Protein AF-A0A7R6VMR0-F1 (afdb_monomer)

Structure (mmCIF, N/CA/C/O backbone):
data_AF-A0A7R6VMR0-F1
#
_entry.id   AF-A0A7R6VMR0-F1
#
loop_
_atom_site.group_PDB
_atom_site.id
_atom_site.type_symbol
_atom_site.label_atom_id
_atom_site.label_alt_id
_atom_site.label_comp_id
_atom_site.label_asym_id
_atom_site.label_entity_id
_atom_site.label_seq_id
_atom_site.pdbx_PDB_ins_code
_atom_site.Cartn_x
_atom_site.Cartn_y
_atom_site.Cartn_z
_atom_site.occupancy
_atom_site.B_iso_or_equiv
_atom_site.auth_seq_id
_atom_site.auth_comp_id
_atom_site.auth_asym_id
_atom_site.auth_atom_id
_atom_site.pdbx_PDB_model_num
ATOM 1 N N . MET A 1 1 ? -1.806 4.003 -13.461 1.00 83.12 1 MET A N 1
ATOM 2 C CA . MET A 1 1 ? -1.159 3.941 -12.135 1.00 83.12 1 MET A CA 1
ATOM 3 C C . MET A 1 1 ? 0.341 3.796 -12.331 1.00 83.12 1 MET A C 1
ATOM 5 O O . MET A 1 1 ? 0.721 2.999 -13.184 1.00 83.12 1 MET A O 1
ATOM 9 N N . ASP A 1 2 ? 1.165 4.577 -11.629 1.00 92.94 2 ASP A N 1
ATOM 10 C CA . ASP A 1 2 ? 2.629 4.469 -11.704 1.00 92.94 2 ASP A CA 1
ATOM 11 C C . ASP A 1 2 ? 3.139 3.175 -11.045 1.00 92.94 2 ASP A C 1
ATOM 13 O O . ASP A 1 2 ? 2.412 2.506 -10.304 1.00 92.94 2 ASP A O 1
ATOM 17 N N . ILE A 1 3 ? 4.392 2.811 -11.332 1.00 94.75 3 ILE A N 1
ATOM 18 C CA . ILE A 1 3 ? 4.965 1.534 -10.895 1.00 94.75 3 ILE A CA 1
ATOM 19 C C . ILE A 1 3 ? 5.089 1.427 -9.371 1.00 94.75 3 ILE A C 1
ATOM 21 O O . ILE A 1 3 ? 4.795 0.370 -8.820 1.00 94.75 3 ILE A O 1
ATOM 25 N N . ASN A 1 4 ? 5.421 2.513 -8.671 1.00 96.62 4 ASN A N 1
ATOM 26 C CA . ASN A 1 4 ? 5.581 2.489 -7.218 1.00 96.62 4 ASN A CA 1
ATOM 27 C C . ASN A 1 4 ? 4.235 2.266 -6.529 1.00 96.62 4 ASN A C 1
ATOM 29 O O . ASN A 1 4 ? 4.138 1.465 -5.598 1.00 96.62 4 ASN A O 1
ATOM 33 N N . LYS A 1 5 ? 3.172 2.905 -7.027 1.00 97.38 5 LYS A N 1
ATOM 34 C CA . LYS A 1 5 ? 1.811 2.670 -6.535 1.00 97.38 5 LYS A CA 1
ATOM 35 C C . LYS A 1 5 ? 1.321 1.246 -6.837 1.00 97.38 5 LYS A C 1
ATOM 37 O O . LYS A 1 5 ? 0.679 0.640 -5.979 1.00 97.38 5 LYS A O 1
ATOM 42 N N . LYS A 1 6 ? 1.669 0.678 -8.004 1.00 97.56 6 LYS A N 1
ATOM 43 C CA . LYS A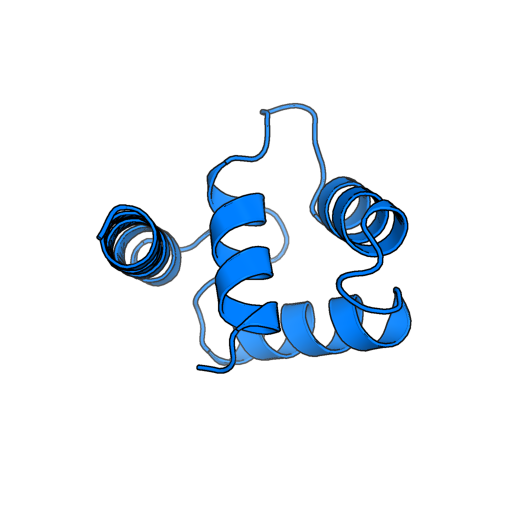 1 6 ? 1.397 -0.738 -8.340 1.00 97.56 6 LYS A CA 1
ATOM 44 C C . LYS A 1 6 ? 2.072 -1.698 -7.372 1.00 97.56 6 LYS A C 1
ATOM 46 O O . LYS A 1 6 ? 1.405 -2.571 -6.822 1.00 97.56 6 LYS A O 1
ATOM 51 N N . VAL A 1 7 ? 3.367 -1.509 -7.131 1.00 97.38 7 VAL A N 1
ATOM 52 C CA . VAL A 1 7 ? 4.129 -2.350 -6.203 1.00 97.38 7 VAL A CA 1
ATOM 53 C C . VAL A 1 7 ? 3.590 -2.215 -4.779 1.00 97.38 7 VAL A C 1
ATOM 55 O O . VAL A 1 7 ? 3.405 -3.231 -4.115 1.00 97.38 7 VAL A O 1
ATOM 58 N N . LEU A 1 8 ? 3.251 -1.000 -4.330 1.00 97.88 8 LEU A N 1
ATOM 59 C CA . LEU A 1 8 ? 2.638 -0.794 -3.017 1.00 97.88 8 LEU A CA 1
ATOM 60 C C . LEU A 1 8 ? 1.312 -1.552 -2.884 1.00 97.88 8 LEU A C 1
ATOM 62 O O . LEU A 1 8 ? 1.146 -2.310 -1.934 1.00 97.88 8 LEU A O 1
ATOM 66 N N . LEU A 1 9 ? 0.380 -1.388 -3.829 1.00 98.00 9 LEU A N 1
ATOM 67 C CA . LEU A 1 9 ? -0.918 -2.068 -3.770 1.00 98.00 9 LEU A CA 1
ATOM 68 C C . LEU A 1 9 ? -0.761 -3.597 -3.755 1.00 98.00 9 LEU A C 1
ATOM 70 O O . LEU A 1 9 ? -1.432 -4.279 -2.981 1.00 98.00 9 LEU A O 1
ATOM 74 N N . LEU A 1 10 ? 0.159 -4.130 -4.564 1.00 97.25 10 LEU A N 1
ATOM 75 C CA . LEU A 1 10 ? 0.457 -5.559 -4.591 1.00 97.25 10 LEU A CA 1
ATOM 76 C C . LEU A 1 10 ? 1.072 -6.049 -3.271 1.00 97.25 10 LEU A C 1
ATOM 78 O O . LEU A 1 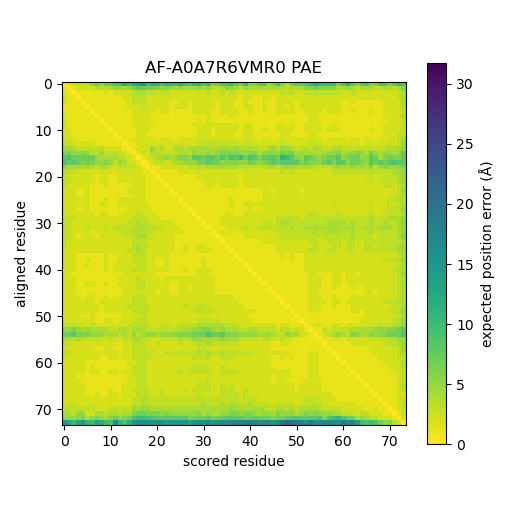10 ? 0.692 -7.109 -2.776 1.00 97.25 10 LEU A O 1
ATOM 82 N N . ALA A 1 11 ? 1.990 -5.283 -2.680 1.00 96.75 11 ALA A N 1
ATOM 83 C CA . ALA A 1 11 ? 2.594 -5.621 -1.394 1.00 96.75 11 ALA A CA 1
ATOM 84 C C . ALA A 1 11 ? 1.549 -5.632 -0.269 1.00 96.75 11 ALA A C 1
ATOM 86 O O . ALA A 1 11 ? 1.511 -6.569 0.523 1.00 96.75 11 ALA A O 1
ATOM 87 N N . LEU A 1 12 ? 0.639 -4.651 -0.249 1.00 97.25 12 LEU A N 1
ATOM 88 C CA . LEU A 1 12 ? -0.477 -4.620 0.700 1.00 97.25 12 LEU A CA 1
ATOM 89 C C . LEU A 1 12 ? -1.412 -5.825 0.516 1.00 97.25 12 LEU A C 1
ATOM 91 O O . LEU A 1 12 ? -1.889 -6.375 1.505 1.00 97.25 12 LEU A O 1
ATOM 95 N N . ALA A 1 13 ? -1.654 -6.267 -0.723 1.00 96.19 13 ALA A N 1
ATOM 96 C CA . ALA A 1 13 ? -2.460 -7.456 -1.007 1.00 96.19 13 ALA A CA 1
ATOM 97 C C . ALA A 1 13 ? -1.801 -8.765 -0.539 1.00 96.19 13 ALA A C 1
ATOM 99 O O . ALA A 1 13 ? -2.503 -9.722 -0.216 1.00 96.19 13 ALA A O 1
ATOM 100 N N . LYS A 1 14 ? -0.463 -8.814 -0.513 1.00 94.75 14 LYS A N 1
ATOM 101 C CA . LYS A 1 14 ? 0.331 -9.983 -0.103 1.00 94.75 14 LYS A CA 1
ATOM 102 C C . LYS A 1 14 ? 0.792 -9.945 1.354 1.00 94.75 14 LYS A C 1
ATOM 104 O O . LYS A 1 14 ? 1.512 -10.854 1.769 1.00 94.75 14 LYS A O 1
ATOM 109 N N . LYS A 1 15 ? 0.392 -8.922 2.114 1.00 93.50 15 LYS A N 1
ATOM 110 C CA . LYS A 1 15 ? 0.764 -8.785 3.522 1.00 93.50 15 LYS A CA 1
ATOM 111 C C . LYS A 1 15 ? 0.332 -10.017 4.321 1.00 93.50 15 LYS A C 1
ATOM 113 O O . LYS A 1 15 ? -0.732 -10.595 4.079 1.00 93.50 15 LYS A O 1
ATOM 118 N N . LYS A 1 16 ? 1.117 -10.379 5.327 1.00 90.00 16 LYS A N 1
ATOM 119 C CA . LYS A 1 16 ? 0.740 -11.380 6.327 1.00 90.00 16 LYS A CA 1
ATOM 120 C C . LYS A 1 16 ? -0.317 -10.811 7.285 1.00 90.00 16 LYS A C 1
ATOM 122 O O . LYS A 1 16 ? -0.602 -9.608 7.302 1.00 90.00 16 LYS A O 1
ATOM 127 N N . GLN A 1 17 ? -0.971 -11.681 8.060 1.00 84.00 17 GLN A N 1
ATOM 128 C CA . GLN A 1 17 ? -2.043 -11.258 8.977 1.00 84.00 17 GLN A CA 1
ATOM 129 C C . GLN A 1 17 ? -1.540 -10.318 10.081 1.00 84.00 17 GLN A C 1
ATOM 131 O O . GLN A 1 17 ? -2.266 -9.407 10.464 1.00 84.00 17 GLN A O 1
ATOM 136 N N . ASP A 1 18 ? -0.306 -10.509 10.535 1.00 90.00 18 ASP A N 1
ATOM 137 C CA . ASP A 1 18 ? 0.376 -9.747 11.582 1.00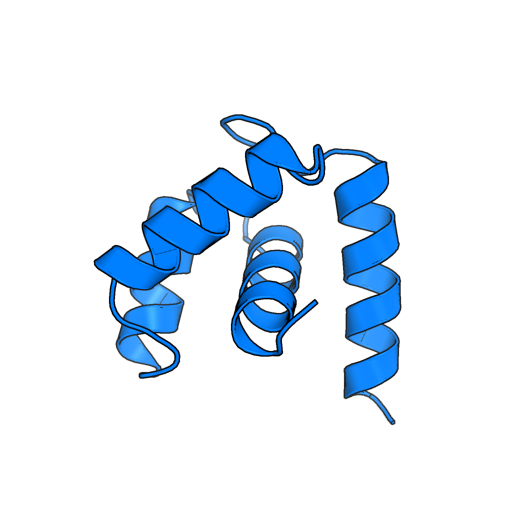 90.00 18 ASP A CA 1
ATOM 138 C C . ASP A 1 18 ? 1.036 -8.44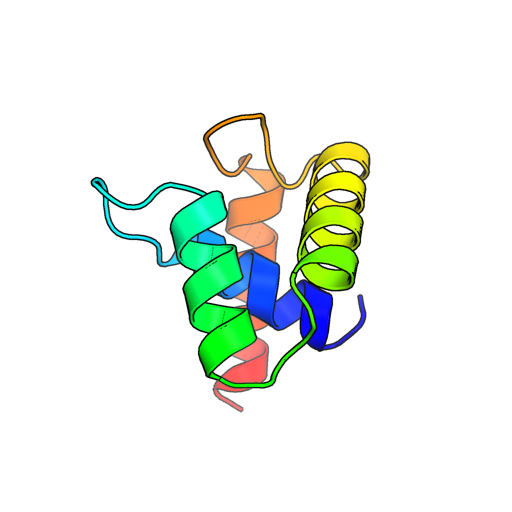9 11.086 1.00 90.00 18 ASP A C 1
ATOM 140 O O . ASP A 1 18 ? 1.400 -7.601 11.896 1.00 90.00 18 ASP A O 1
ATOM 144 N N . GLU A 1 19 ? 1.148 -8.255 9.770 1.00 92.81 19 GLU A N 1
ATOM 145 C CA . GLU A 1 19 ? 1.744 -7.051 9.186 1.00 92.81 19 GLU A CA 1
ATOM 146 C C . GLU A 1 19 ? 0.722 -5.915 9.057 1.00 92.81 19 GLU A C 1
ATOM 148 O O . GLU A 1 19 ? -0.360 -6.067 8.471 1.00 92.81 19 GLU A O 1
ATOM 153 N N . SER A 1 20 ? 1.091 -4.735 9.550 1.00 95.44 20 SER A N 1
ATOM 154 C CA . SER A 1 20 ? 0.363 -3.489 9.319 1.00 95.44 20 SER A CA 1
ATOM 155 C C . SER A 1 20 ? 0.775 -2.836 7.995 1.00 95.44 20 SER A C 1
ATOM 157 O O . SER A 1 20 ? 1.832 -3.114 7.430 1.00 95.44 20 SER A O 1
ATOM 159 N N . PHE A 1 21 ? -0.018 -1.880 7.505 1.00 95.94 21 PHE A N 1
ATOM 160 C CA . PHE A 1 21 ? 0.369 -1.089 6.327 1.00 95.94 21 PHE A CA 1
ATOM 161 C C . PHE A 1 21 ? 1.678 -0.325 6.544 1.00 95.94 21 PHE A C 1
ATOM 163 O O . PHE A 1 21 ? 2.436 -0.121 5.600 1.00 95.94 21 PHE A O 1
ATOM 170 N N . LYS A 1 22 ? 1.971 0.072 7.787 1.00 95.50 22 LYS A N 1
ATOM 171 C CA . LYS A 1 22 ? 3.236 0.722 8.129 1.00 95.50 22 LYS A CA 1
ATOM 172 C C . LYS A 1 22 ? 4.417 -0.231 7.951 1.00 95.50 22 LYS A C 1
ATOM 174 O O . LYS A 1 22 ? 5.439 0.204 7.433 1.00 95.50 22 LYS A O 1
ATOM 179 N N . ASP A 1 23 ? 4.266 -1.497 8.329 1.00 96.56 23 ASP A N 1
ATOM 180 C CA . ASP A 1 23 ? 5.322 -2.503 8.161 1.00 96.56 23 ASP A CA 1
ATOM 181 C C . ASP A 1 23 ? 5.624 -2.722 6.677 1.00 96.56 23 ASP A C 1
ATOM 183 O O . ASP A 1 23 ? 6.786 -2.727 6.276 1.00 96.56 23 ASP A O 1
ATOM 187 N N . ILE A 1 24 ? 4.583 -2.751 5.837 1.00 97.56 24 ILE A N 1
ATOM 188 C CA . ILE A 1 24 ? 4.738 -2.818 4.378 1.00 97.56 24 ILE A CA 1
ATOM 189 C C . ILE A 1 24 ? 5.452 -1.579 3.821 1.00 97.56 24 ILE A C 1
ATOM 191 O O . ILE A 1 24 ? 6.346 -1.709 2.986 1.00 97.56 24 ILE A O 1
ATOM 195 N N . LEU A 1 25 ? 5.109 -0.374 4.289 1.00 97.38 25 LEU A N 1
ATOM 196 C CA . LEU A 1 25 ? 5.807 0.846 3.866 1.00 97.38 25 LEU A CA 1
ATOM 197 C C . LEU A 1 25 ? 7.294 0.821 4.237 1.00 97.38 25 LEU A C 1
ATOM 199 O O . LEU A 1 25 ? 8.122 1.200 3.413 1.00 97.38 25 LEU A O 1
ATOM 203 N N . LEU A 1 26 ? 7.629 0.362 5.446 1.00 97.75 26 LEU A N 1
ATOM 204 C CA . LEU A 1 26 ? 9.017 0.233 5.896 1.00 97.75 26 LEU A CA 1
ATOM 205 C C . LEU A 1 26 ? 9.772 -0.837 5.096 1.00 97.75 26 LEU A C 1
ATOM 207 O O . LEU A 1 26 ? 10.924 -0.626 4.731 1.00 97.75 26 LEU A O 1
ATOM 211 N N . MET A 1 27 ? 9.126 -1.961 4.770 1.00 97.25 27 MET A N 1
ATOM 212 C CA . MET A 1 27 ? 9.720 -3.005 3.931 1.00 97.25 27 MET A CA 1
ATOM 213 C C . MET A 1 27 ? 10.106 -2.467 2.546 1.00 97.25 27 MET A C 1
ATOM 215 O O . MET A 1 27 ? 11.209 -2.727 2.069 1.00 97.25 27 MET A O 1
ATOM 219 N N . LEU A 1 28 ? 9.216 -1.699 1.912 1.00 97.56 28 LEU A N 1
ATOM 220 C CA . LEU A 1 28 ? 9.442 -1.131 0.579 1.00 97.56 28 LEU A CA 1
ATOM 221 C C . LEU A 1 28 ? 10.429 0.049 0.587 1.00 97.56 28 LEU A C 1
ATOM 223 O O . LEU A 1 28 ? 11.154 0.264 -0.385 1.00 97.56 28 LEU A O 1
ATOM 227 N N . GLU A 1 29 ? 10.498 0.797 1.688 1.00 97.62 29 GLU A N 1
ATOM 228 C CA . GLU A 1 29 ? 11.550 1.795 1.899 1.00 97.62 29 GLU A CA 1
ATOM 229 C C . GLU A 1 29 ? 12.928 1.133 2.030 1.00 97.62 29 GLU A C 1
ATOM 231 O O . GLU A 1 29 ? 13.882 1.562 1.380 1.00 97.62 29 GLU A O 1
ATOM 236 N N . ASN A 1 30 ? 13.022 0.036 2.789 1.00 97.38 30 ASN A N 1
ATOM 237 C CA . ASN A 1 30 ? 14.255 -0.742 2.932 1.00 97.38 30 ASN A CA 1
ATOM 238 C C . ASN A 1 30 ? 14.721 -1.365 1.606 1.00 97.38 30 ASN A C 1
ATOM 240 O O . ASN A 1 30 ? 15.913 -1.610 1.435 1.00 97.38 30 ASN A O 1
ATOM 244 N N . SER A 1 31 ? 13.811 -1.599 0.653 1.00 96.38 31 SER A N 1
ATOM 245 C CA . SER A 1 31 ? 14.155 -2.028 -0.708 1.00 96.38 31 SER A CA 1
ATOM 246 C C . SER A 1 31 ? 14.462 -0.866 -1.662 1.00 96.38 31 SER A C 1
ATOM 248 O O . SER A 1 31 ? 14.558 -1.087 -2.867 1.00 96.38 31 SER A O 1
ATOM 250 N N . HIS A 1 32 ? 14.571 0.367 -1.155 1.00 95.94 32 HIS A N 1
ATOM 251 C CA . HIS A 1 32 ? 14.818 1.592 -1.921 1.00 95.94 32 HIS A CA 1
ATOM 252 C C . HIS A 1 32 ? 13.786 1.890 -3.025 1.00 95.94 32 HIS A C 1
ATOM 254 O O . HIS A 1 32 ? 14.093 2.602 -3.979 1.00 95.94 32 HIS A O 1
ATOM 260 N N . LEU A 1 33 ? 12.550 1.385 -2.900 1.00 96.00 33 LEU A N 1
ATOM 261 C CA . LEU A 1 33 ? 11.491 1.657 -3.880 1.00 96.00 33 LEU A CA 1
ATOM 262 C C . LEU A 1 33 ? 11.030 3.122 -3.821 1.00 96.00 33 LEU A C 1
ATOM 264 O O . LEU A 1 33 ? 10.771 3.753 -4.845 1.00 96.00 33 LEU A O 1
ATOM 268 N N . PHE A 1 34 ? 10.894 3.644 -2.604 1.00 97.25 34 PHE A N 1
ATOM 269 C CA . PHE A 1 34 ? 10.517 5.021 -2.304 1.00 97.25 34 PHE A CA 1
ATOM 270 C C . PHE A 1 34 ? 10.957 5.391 -0.883 1.00 97.2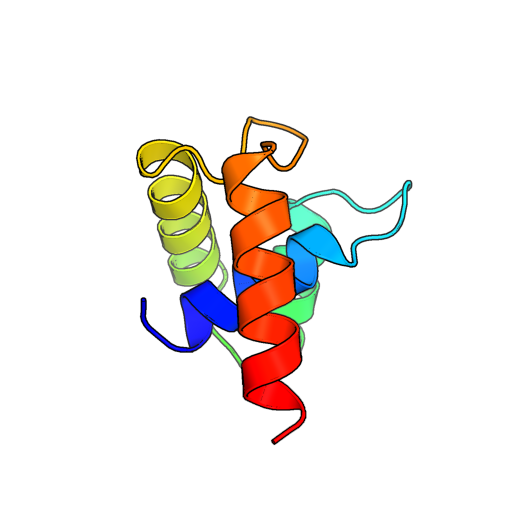5 34 PHE A C 1
ATOM 272 O O . PHE A 1 34 ? 11.311 4.528 -0.084 1.00 97.25 34 PHE A O 1
ATOM 279 N N . THR A 1 35 ? 10.870 6.670 -0.530 1.00 97.75 35 THR A N 1
ATOM 280 C CA . THR A 1 35 ? 10.981 7.132 0.863 1.00 97.75 35 THR A CA 1
ATOM 281 C C . THR A 1 35 ? 9.671 6.923 1.627 1.00 97.75 35 THR A C 1
ATOM 283 O O . THR A 1 35 ? 8.585 6.918 1.039 1.00 97.75 35 THR A O 1
ATOM 286 N N . LEU A 1 36 ? 9.712 6.869 2.963 1.00 97.12 36 LEU A N 1
ATOM 287 C CA . LEU A 1 36 ? 8.496 6.764 3.783 1.00 97.12 36 LEU A CA 1
ATOM 288 C C . LEU A 1 36 ? 7.486 7.893 3.522 1.00 97.12 36 LEU A C 1
ATOM 290 O O . LEU A 1 36 ? 6.272 7.699 3.629 1.00 97.12 36 LEU A O 1
ATOM 294 N N . LYS A 1 37 ? 7.975 9.096 3.193 1.00 97.69 37 LYS A N 1
ATOM 295 C CA . LYS A 1 37 ? 7.130 10.253 2.865 1.00 97.69 37 LYS A CA 1
ATOM 296 C C . LYS A 1 37 ? 6.333 10.008 1.584 1.00 97.69 37 LYS A C 1
ATOM 298 O O . LYS A 1 37 ? 5.135 10.287 1.550 1.00 97.69 37 LYS A O 1
ATOM 303 N N . GLU A 1 38 ? 6.986 9.479 0.558 1.00 97.94 38 GLU A N 1
ATOM 304 C CA . GLU A 1 38 ? 6.350 9.112 -0.708 1.00 97.94 38 GLU A CA 1
ATOM 305 C C . GLU A 1 38 ? 5.392 7.937 -0.517 1.00 97.94 38 GLU A C 1
ATOM 307 O O . GLU A 1 38 ? 4.241 8.029 -0.932 1.00 97.94 38 GLU A O 1
ATOM 312 N N . GLY A 1 39 ? 5.800 6.898 0.215 1.00 97.44 39 GLY A N 1
ATOM 313 C CA . GLY A 1 39 ? 4.940 5.760 0.544 1.00 97.44 39 GLY A CA 1
ATOM 314 C C . GLY A 1 39 ? 3.643 6.172 1.253 1.00 97.44 39 GLY A C 1
ATOM 315 O O . GLY A 1 39 ? 2.557 5.738 0.875 1.00 97.44 39 GLY A O 1
ATOM 316 N N . LYS A 1 40 ? 3.716 7.095 2.224 1.00 97.62 40 LYS A N 1
ATOM 317 C CA . LYS A 1 40 ? 2.527 7.665 2.890 1.00 97.62 40 LYS A CA 1
ATOM 318 C C . LYS A 1 40 ? 1.625 8.444 1.932 1.00 97.62 40 LYS A C 1
ATOM 320 O O . LYS A 1 40 ? 0.403 8.387 2.065 1.00 97.62 40 LYS A O 1
ATOM 325 N N . LYS A 1 41 ? 2.209 9.175 0.977 1.00 97.94 41 LYS A N 1
ATOM 326 C CA . LYS A 1 41 ? 1.451 9.879 -0.064 1.00 97.94 41 LYS A CA 1
ATOM 327 C C . LYS A 1 41 ? 0.711 8.876 -0.953 1.00 97.94 41 LYS A C 1
ATOM 329 O O . LYS A 1 41 ? -0.494 9.021 -1.130 1.00 97.94 41 LYS A O 1
ATOM 334 N N . LEU A 1 42 ? 1.394 7.829 -1.414 1.00 97.94 42 LEU A N 1
ATOM 335 C CA . LEU A 1 42 ? 0.791 6.761 -2.215 1.00 97.94 42 LEU A CA 1
ATOM 336 C C . LEU A 1 42 ? -0.333 6.045 -1.458 1.00 97.94 42 LEU A C 1
ATOM 338 O O . LEU A 1 42 ? -1.396 5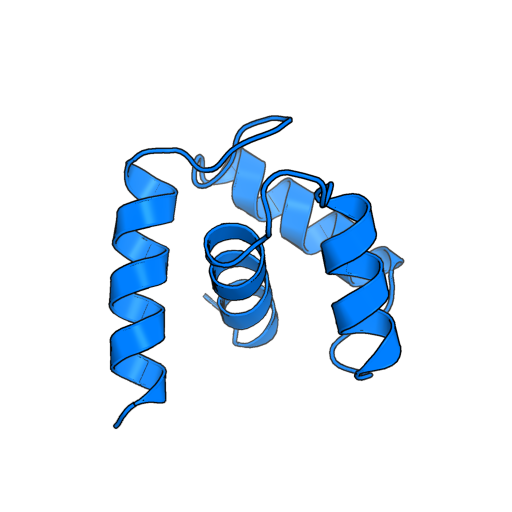.817 -2.025 1.00 97.94 42 LEU A O 1
ATOM 342 N N . LEU A 1 43 ? -0.147 5.758 -0.165 1.00 97.00 43 LEU A N 1
ATOM 343 C CA . LEU A 1 43 ? -1.180 5.150 0.677 1.00 97.00 43 LEU A CA 1
ATOM 344 C C . LEU A 1 43 ? -2.431 6.040 0.774 1.00 97.00 43 LEU A C 1
ATOM 346 O O . LEU A 1 43 ? -3.556 5.558 0.660 1.00 97.00 43 LEU A O 1
ATOM 350 N N . LYS A 1 44 ? -2.246 7.357 0.930 1.00 97.50 44 LYS A N 1
ATOM 351 C CA . LYS A 1 44 ? -3.355 8.321 0.919 1.00 97.50 44 LYS A CA 1
ATOM 352 C C . LYS A 1 44 ? -4.085 8.330 -0.425 1.00 97.50 44 LYS A C 1
ATOM 354 O O . LYS A 1 44 ? -5.311 8.379 -0.440 1.00 97.50 44 LYS A O 1
ATOM 359 N N . GLU A 1 45 ? -3.356 8.270 -1.533 1.00 97.81 45 GLU A N 1
ATOM 360 C CA . GLU A 1 45 ? -3.953 8.227 -2.868 1.00 97.81 45 GLU A CA 1
ATOM 361 C C . GLU A 1 45 ? -4.731 6.917 -3.099 1.00 97.81 45 GLU A C 1
ATOM 363 O O . GLU A 1 45 ? -5.871 6.966 -3.546 1.00 97.81 45 GLU A O 1
ATOM 368 N N . LEU A 1 46 ? -4.194 5.757 -2.694 1.00 97.94 46 LEU A N 1
ATOM 369 C CA . LEU A 1 46 ? -4.905 4.468 -2.762 1.00 97.94 46 LEU A CA 1
ATOM 370 C C . LEU A 1 46 ? -6.224 4.482 -1.974 1.00 97.94 46 LEU A C 1
ATOM 372 O O . LEU A 1 46 ? -7.204 3.859 -2.384 1.00 97.94 46 LEU A O 1
ATOM 376 N N . ARG A 1 47 ? -6.258 5.199 -0.845 1.00 97.31 47 ARG A N 1
ATOM 377 C CA . ARG A 1 47 ? -7.468 5.402 -0.037 1.00 97.31 47 ARG A CA 1
ATOM 378 C C . ARG A 1 47 ? -8.478 6.304 -0.746 1.00 97.31 47 ARG A C 1
ATOM 380 O O . ARG A 1 47 ? -9.661 5.988 -0.766 1.00 97.31 47 ARG A O 1
ATOM 387 N N . GLN A 1 48 ? -8.019 7.406 -1.343 1.00 97.38 48 GLN A N 1
ATOM 388 C CA . GLN A 1 48 ? -8.866 8.310 -2.135 1.00 97.38 48 GLN A CA 1
ATOM 389 C C . GLN A 1 48 ? -9.458 7.618 -3.369 1.00 97.38 48 GLN A C 1
ATOM 391 O O . GLN A 1 48 ? -10.574 7.926 -3.770 1.00 97.38 48 GLN A O 1
ATOM 396 N N . GLU A 1 49 ? -8.724 6.669 -3.946 1.00 97.25 49 GLU A N 1
ATOM 397 C CA . GLU A 1 49 ? -9.144 5.861 -5.094 1.00 97.25 49 GLU A CA 1
ATOM 398 C C . GLU A 1 49 ? -9.986 4.631 -4.688 1.00 97.25 49 GLU A C 1
ATOM 400 O O . GLU A 1 49 ? -10.385 3.839 -5.547 1.00 97.25 49 GLU A O 1
ATOM 405 N N . GLU A 1 50 ? -10.290 4.482 -3.392 1.00 97.62 50 GLU A N 1
ATOM 406 C CA . GLU A 1 50 ? -11.101 3.408 -2.802 1.00 97.62 50 GLU A CA 1
ATOM 407 C C . GLU A 1 50 ? -10.523 1.998 -3.006 1.00 97.62 50 GLU A C 1
ATOM 409 O O . GLU A 1 50 ? -11.253 1.005 -3.014 1.00 97.62 50 GLU A O 1
ATOM 414 N N . PHE A 1 51 ? -9.205 1.876 -3.175 1.00 98.06 51 PHE A N 1
ATOM 415 C CA . PHE A 1 51 ? -8.529 0.578 -3.241 1.00 98.06 51 PHE A CA 1
ATOM 416 C C . PHE A 1 51 ? -8.258 -0.007 -1.853 1.00 98.06 51 PHE A C 1
ATOM 418 O O . PHE A 1 51 ? -8.207 -1.227 -1.690 1.00 98.06 51 PHE A O 1
ATOM 425 N N . ILE A 1 52 ? -8.119 0.850 -0.842 1.00 97.62 52 ILE A N 1
ATOM 426 C CA . ILE A 1 52 ? -7.878 0.452 0.546 1.00 97.62 52 ILE A CA 1
ATOM 427 C C . ILE A 1 52 ? -8.766 1.229 1.519 1.00 97.62 52 ILE A C 1
ATOM 429 O O . ILE A 1 52 ? -9.200 2.345 1.237 1.00 97.62 52 ILE A O 1
ATOM 433 N N . THR A 1 53 ? -8.992 0.632 2.685 1.00 95.06 53 THR A N 1
ATOM 434 C CA . THR A 1 53 ? -9.542 1.265 3.888 1.00 95.06 53 THR A CA 1
ATOM 435 C C . THR A 1 53 ? -8.402 1.637 4.852 1.00 95.06 53 THR A C 1
ATOM 437 O O . THR A 1 53 ? -7.239 1.732 4.454 1.00 95.06 53 THR A O 1
ATOM 440 N N . GLU A 1 54 ? -8.699 1.912 6.129 1.00 88.75 54 GLU A N 1
ATOM 441 C CA . GLU A 1 54 ? -7.653 2.109 7.149 1.00 88.75 54 GLU A CA 1
ATOM 442 C C . GLU A 1 54 ? -6.786 0.866 7.361 1.00 88.75 54 GLU A C 1
ATOM 444 O O . GLU A 1 54 ? -5.576 1.007 7.513 1.00 88.75 54 GLU A O 1
ATOM 449 N N . GLU A 1 55 ? -7.369 -0.331 7.292 1.00 86.81 55 GLU A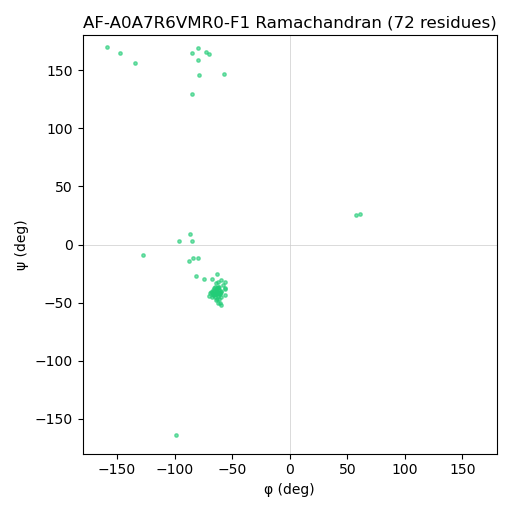 N 1
ATOM 450 C CA . GLU A 1 55 ? -6.690 -1.555 7.741 1.00 86.81 55 GLU A CA 1
ATOM 451 C C . GLU A 1 55 ? -6.676 -2.678 6.695 1.00 86.81 55 GLU A C 1
ATOM 453 O O . GLU A 1 55 ? -6.004 -3.695 6.875 1.00 86.81 55 GLU A O 1
ATOM 458 N N . SER A 1 56 ? -7.410 -2.528 5.590 1.00 93.31 56 SER A N 1
ATOM 459 C CA . SER A 1 56 ? -7.622 -3.611 4.625 1.00 93.31 56 SER A CA 1
ATOM 460 C C . SER A 1 56 ? -7.756 -3.126 3.185 1.00 93.31 56 SER A C 1
ATOM 462 O O . SER A 1 56 ? -7.965 -1.943 2.921 1.00 93.31 56 SER A O 1
ATOM 464 N N . LEU A 1 57 ? -7.640 -4.051 2.229 1.00 96.94 57 LEU A N 1
ATOM 465 C CA . LEU A 1 57 ? -8.002 -3.787 0.838 1.00 96.94 57 LEU A CA 1
ATOM 466 C C . LEU A 1 57 ? -9.521 -3.871 0.665 1.00 96.94 57 LEU A C 1
ATOM 468 O O . LEU A 1 57 ? -10.186 -4.709 1.273 1.00 96.94 57 LEU A O 1
ATOM 472 N N . THR A 1 58 ? -10.061 -3.042 -0.224 1.00 98.00 58 THR A N 1
ATOM 473 C CA . THR A 1 58 ? -11.441 -3.184 -0.703 1.00 98.00 58 THR A CA 1
ATOM 474 C C . THR A 1 58 ? -11.522 -4.275 -1.777 1.00 98.00 58 THR A C 1
ATOM 476 O O . THR A 1 58 ? -10.505 -4.699 -2.330 1.00 98.00 58 THR A O 1
ATOM 479 N N . LEU A 1 59 ? -12.733 -4.696 -2.159 1.00 96.88 59 LEU A N 1
ATOM 480 C CA . LEU A 1 59 ? -12.924 -5.616 -3.295 1.00 96.88 59 LEU A CA 1
ATOM 481 C C . LEU A 1 59 ? -12.308 -5.071 -4.598 1.00 96.88 59 LEU A C 1
ATOM 483 O O . LEU A 1 59 ? -11.713 -5.823 -5.376 1.00 96.88 59 LEU A O 1
ATOM 487 N N . LYS A 1 60 ? -12.403 -3.752 -4.803 1.00 97.69 60 LYS A N 1
ATOM 488 C CA . LYS A 1 60 ? -11.795 -3.038 -5.931 1.00 97.69 60 LYS A CA 1
ATOM 489 C C . LYS A 1 60 ? -10.268 -3.136 -5.882 1.00 97.69 60 LYS A C 1
ATOM 491 O O . LYS A 1 60 ? -9.650 -3.479 -6.886 1.00 97.69 60 LYS A O 1
ATOM 496 N N . GLY A 1 61 ? -9.668 -2.899 -4.713 1.00 97.94 61 GLY A N 1
ATOM 497 C CA . GLY A 1 61 ? -8.224 -3.031 -4.515 1.00 97.94 61 GLY A CA 1
ATOM 498 C C . GLY A 1 61 ? -7.717 -4.457 -4.709 1.00 97.94 61 GLY A C 1
ATOM 499 O O . GLY A 1 61 ? -6.692 -4.645 -5.354 1.00 97.94 61 GLY A O 1
ATOM 500 N N . ILE A 1 62 ? -8.451 -5.464 -4.221 1.00 97.88 62 ILE A N 1
ATOM 501 C CA . ILE A 1 62 ? -8.098 -6.883 -4.407 1.00 97.88 62 ILE A CA 1
ATOM 502 C C . ILE A 1 62 ? -8.102 -7.254 -5.892 1.00 97.88 62 ILE A C 1
ATOM 504 O O . ILE A 1 62 ? -7.189 -7.934 -6.355 1.00 97.88 62 ILE A O 1
ATOM 508 N N . THR A 1 63 ? -9.124 -6.822 -6.633 1.00 97.75 63 THR A N 1
ATOM 509 C CA . THR A 1 63 ? -9.239 -7.110 -8.070 1.00 97.75 63 THR A CA 1
ATOM 510 C C . THR A 1 63 ? -8.072 -6.488 -8.830 1.00 97.75 63 THR A C 1
ATOM 512 O O . THR A 1 63 ? -7.343 -7.196 -9.516 1.00 97.75 63 THR A O 1
ATOM 515 N N . LEU A 1 64 ? -7.807 -5.199 -8.598 1.00 97.75 64 LEU A N 1
ATOM 516 C CA . LEU A 1 64 ? -6.703 -4.505 -9.254 1.00 97.75 64 LEU A CA 1
ATOM 517 C C . LEU A 1 64 ? -5.330 -5.089 -8.876 1.00 97.75 64 LEU A C 1
ATOM 519 O O . LEU A 1 64 ? -4.454 -5.205 -9.727 1.00 97.75 64 LEU A O 1
ATOM 523 N N . ALA A 1 65 ? -5.128 -5.487 -7.617 1.00 97.56 65 ALA A N 1
ATOM 524 C CA . ALA A 1 65 ? -3.887 -6.129 -7.188 1.00 97.56 65 ALA A CA 1
ATOM 525 C C . ALA A 1 65 ? -3.636 -7.458 -7.920 1.00 97.56 65 ALA A C 1
ATOM 527 O O . ALA A 1 65 ? -2.489 -7.765 -8.243 1.00 97.56 65 ALA A O 1
ATOM 528 N N . LYS A 1 66 ? -4.692 -8.233 -8.208 1.00 96.88 66 LYS A N 1
ATOM 529 C CA . LYS A 1 66 ? -4.585 -9.461 -9.009 1.00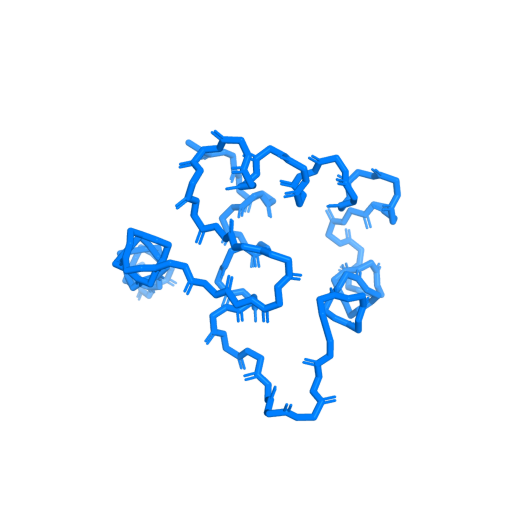 96.88 66 LYS A CA 1
ATOM 530 C C . LYS A 1 66 ? -4.202 -9.161 -10.453 1.00 96.88 66 LYS A C 1
ATOM 532 O O . LYS A 1 66 ? -3.332 -9.850 -10.977 1.00 96.88 66 LYS A O 1
ATOM 537 N N . ASP A 1 67 ? -4.795 -8.138 -11.061 1.00 96.50 67 ASP A N 1
ATOM 538 C CA . ASP A 1 67 ? -4.465 -7.736 -12.434 1.00 96.50 67 ASP A CA 1
ATOM 539 C C . ASP A 1 67 ? -2.992 -7.310 -12.534 1.00 96.50 67 ASP A C 1
ATOM 541 O O . ASP A 1 67 ? -2.251 -7.821 -13.370 1.00 96.50 67 ASP A O 1
ATOM 545 N N . ILE A 1 68 ? -2.529 -6.480 -11.593 1.00 96.75 68 ILE A N 1
ATOM 546 C CA . ILE A 1 68 ? -1.121 -6.062 -11.483 1.00 96.75 68 ILE A CA 1
ATOM 547 C C . ILE A 1 68 ? -0.189 -7.260 -11.281 1.00 96.75 68 ILE A C 1
ATOM 549 O O . ILE A 1 68 ? 0.906 -7.296 -11.839 1.00 96.75 68 ILE A O 1
ATOM 553 N N . GLU A 1 69 ? -0.590 -8.247 -10.476 1.00 95.62 69 GLU A N 1
ATOM 554 C CA . GLU A 1 69 ? 0.214 -9.453 -10.297 1.00 95.62 69 GLU A CA 1
ATOM 555 C C . GLU A 1 69 ? 0.391 -10.217 -11.615 1.00 95.62 69 GLU A C 1
ATOM 557 O O . GLU A 1 69 ? 1.476 -10.742 -11.862 1.00 95.62 69 GLU A O 1
ATOM 562 N N . GLN A 1 70 ? -0.648 -10.287 -12.453 1.00 95.12 70 GLN A N 1
ATOM 563 C CA . GLN A 1 70 ? -0.529 -10.901 -13.776 1.00 95.12 70 GLN A CA 1
ATOM 564 C C . GLN A 1 70 ? 0.373 -10.073 -14.691 1.00 95.12 70 GLN A C 1
ATOM 566 O O . GLN A 1 70 ? 1.2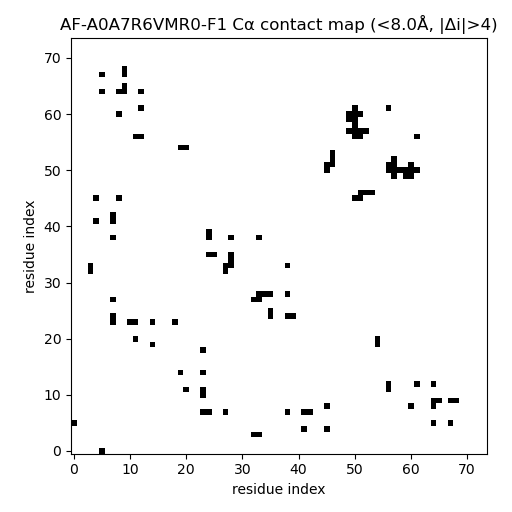09 -10.655 -15.374 1.00 95.12 70 GLN A O 1
ATOM 571 N N . GLU A 1 71 ? 0.273 -8.740 -14.656 1.00 92.50 71 GLU A N 1
ATOM 572 C CA . GLU A 1 71 ? 1.152 -7.853 -15.431 1.00 92.50 71 GLU A CA 1
ATOM 573 C C . GLU A 1 71 ? 2.643 -8.086 -15.136 1.00 92.50 71 GLU A C 1
ATOM 575 O O . GLU A 1 71 ? 3.448 -8.048 -16.056 1.00 92.50 71 GLU A O 1
ATOM 580 N N . PHE A 1 72 ? 3.024 -8.349 -13.879 1.00 90.56 72 PHE A N 1
ATOM 581 C CA . PHE A 1 72 ? 4.426 -8.597 -13.506 1.00 90.56 72 PHE A CA 1
ATOM 582 C C . PHE A 1 72 ? 4.932 -10.017 -13.797 1.00 90.56 72 PHE A C 1
ATOM 584 O O . PHE A 1 72 ? 6.126 -10.274 -13.653 1.00 90.56 72 PHE A O 1
ATOM 591 N N . LYS A 1 73 ? 4.044 -10.959 -14.131 1.00 88.44 73 LYS A N 1
ATOM 592 C CA . LYS A 1 73 ? 4.423 -12.340 -14.478 1.00 88.44 73 LYS A CA 1
ATOM 593 C C . LYS A 1 73 ? 4.756 -12.510 -15.962 1.00 88.44 73 LYS A C 1
ATOM 595 O O . LYS A 1 73 ? 5.298 -13.555 -16.320 1.00 88.44 73 LYS A O 1
ATOM 600 N N . VAL A 1 74 ? 4.391 -11.532 -16.789 1.00 64.25 74 VAL A N 1
ATOM 601 C CA . VAL A 1 74 ? 4.664 -11.473 -18.233 1.00 64.25 74 VAL A CA 1
ATOM 602 C C . VAL A 1 74 ? 6.000 -10.782 -18.467 1.00 64.25 74 VAL A C 1
ATOM 604 O O . VAL A 1 74 ? 6.768 -11.302 -19.305 1.00 64.25 74 VAL A O 1
#

Solvent-accessible surface area (backbone atoms only — not comparable to full-atom values): 4299 Å² total; per-residue (Å²): 134,58,70,65,56,49,50,49,50,36,49,65,73,66,50,56,92,89,54,50,72,67,54,54,41,52,54,41,30,76,68,67,73,45,53,65,72,54,43,52,49,46,54,52,50,38,38,75,71,52,26,30,61,98,87,48,70,31,75,62,25,52,52,52,29,52,53,52,53,54,63,74,72,110

pLDDT: mean 95.34, std 4.85, range [64.25, 98.06]

Radius of gyration: 11.28 Å; Cα contacts (8 Å, |Δi|>4): 62; chains: 1; bounding box: 28×23×30 Å

Mean predicted aligned error: 2.5 Å

Foldseek 3Di:
DDPLLLVLLLLQLVDDPPDFSLNSLVVCVVVVSDHSVVSVVSVVVCVVVQQDDRGHGDPNSNVSSVVSVVVVVD

Secondary structure (DSSP, 8-state):
--HHHHHHHHHHHT--TT--HHHHHHHHHHTTSS-HHHHHHHHHHHHHTTSB-SSSB-HHHHHHHHHHHHHTT-

Sequence (74 aa):
MDINKKVLLLALAKKKQDESFKDILLMLENSHLFTLKEGKKLLKELRQEEFITEESLTLKGITLAKDIEQEFKV

Nearest PDB structures (foldseek):
  5hso-assembly1_D  TM=8.086E-01  e=2.008E-01  Mycobacterium tuberculosis H37Rv
  3fm5-assembly3_A  TM=8.198E-01  e=3.885E-01  Rhodococcus jostii RHA1
  3r61-assembly1_B  TM=7.139E-01  e=2.264E-01  Bacillus subtilis
  4hx7-assembly1_A  TM=7.321E-01  e=4.938E-01  Bacillus subtilis subsp. subtilis str. 168
  1on1-assembly1_A  TM=7.629E-01  e=8.473E-01  Bacillus subtilis